Protein AF-A0A7S0WNN1-F1 (afdb_monomer_lite)

pLDDT: mean 71.47, std 19.61, range [35.91, 97.31]

Foldseek 3Di:
DDDDDPPDDDPDDDPDPPPPPDPDPPDPPPQDDAPQWDDDPQAIWHWDAAPNDIDTLDGDRYRVVSLVSNQVVCVVRVNPDHRDDPCPPPPDPDDDDDDDDPDDDDDDDDDPDDDDDDDDDDDDDDDDDDDDDDDDDDDDPPPPPPPDPPVVVVVCVVVVVVVVVVVVVVVPPDPPDDD

Secondary structure (DSSP, 8-state):
--------PPPP----------------TTS---TTEEE-SSSEEEEEEETTEEEEEEEESSHHHHHHHHHHHHHHTT-S--SS-GGGGTSS--------------------------------------------------------THHHHHHHHHHHHHHHHHHHHHHTS------

Structure (mmCIF, N/CA/C/O backbone):
data_AF-A0A7S0WNN1-F1
#
_entry.id   AF-A0A7S0WNN1-F1
#
loop_
_atom_site.group_PDB
_atom_site.id
_atom_site.type_symbol
_atom_site.label_atom_id
_atom_site.label_alt_id
_atom_site.label_comp_id
_atom_site.label_asym_id
_atom_site.label_entity_id
_atom_site.label_seq_id
_atom_site.pdbx_PDB_ins_code
_atom_site.Cartn_x
_atom_site.Cartn_y
_atom_site.Cartn_z
_atom_site.occupancy
_atom_site.B_iso_or_equiv
_atom_site.auth_seq_id
_atom_site.auth_comp_id
_atom_site.auth_asym_id
_atom_site.auth_atom_id
_atom_site.pdbx_PDB_model_num
ATOM 1 N N . MET A 1 1 ? 31.554 66.066 22.936 1.00 47.22 1 MET A N 1
ATOM 2 C CA . MET A 1 1 ? 31.787 64.681 22.480 1.00 47.22 1 MET A CA 1
ATOM 3 C C . MET A 1 1 ? 30.485 64.132 21.907 1.00 47.22 1 MET A C 1
ATOM 5 O O . MET A 1 1 ? 29.640 63.729 22.696 1.00 47.22 1 MET A O 1
ATOM 9 N N . PRO A 1 2 ? 30.252 64.205 20.585 1.00 63.66 2 PRO A N 1
ATOM 10 C CA . PRO A 1 2 ? 29.065 63.611 19.973 1.00 63.66 2 PRO A CA 1
ATOM 11 C C . PRO A 1 2 ? 29.194 62.081 19.930 1.00 63.66 2 PRO A C 1
ATOM 13 O O . PRO A 1 2 ? 30.258 61.556 19.604 1.00 63.66 2 PRO A O 1
ATOM 16 N N . ALA A 1 3 ? 28.120 61.368 20.272 1.00 61.31 3 ALA A N 1
ATOM 17 C CA . ALA A 1 3 ? 28.089 59.911 20.214 1.00 61.31 3 ALA A CA 1
ATOM 18 C C . ALA A 1 3 ? 27.984 59.432 18.756 1.00 61.31 3 ALA A C 1
ATOM 20 O O . ALA A 1 3 ? 27.089 59.852 18.024 1.00 61.31 3 ALA A O 1
ATOM 21 N N . SER A 1 4 ? 28.895 58.546 18.347 1.00 66.31 4 SER A N 1
ATOM 22 C CA . SER A 1 4 ? 28.886 57.934 17.015 1.00 66.31 4 SER A CA 1
ATOM 23 C C . SER A 1 4 ? 27.693 56.984 16.874 1.00 66.31 4 SER A C 1
ATOM 25 O O . SER A 1 4 ? 27.639 55.948 17.540 1.00 66.31 4 SER A O 1
ATOM 27 N N . SER A 1 5 ? 26.733 57.345 16.023 1.00 68.06 5 SER A N 1
ATOM 28 C CA . SER A 1 5 ? 25.578 56.506 15.702 1.00 68.06 5 SER A CA 1
ATOM 29 C C . SER A 1 5 ? 25.988 55.427 14.697 1.00 68.06 5 SER A C 1
ATOM 31 O O . SER A 1 5 ? 26.248 55.721 13.532 1.00 68.06 5 SER A O 1
ATOM 33 N N . TYR A 1 6 ? 26.077 54.177 15.156 1.00 65.62 6 TYR A N 1
ATOM 34 C CA . TYR A 1 6 ? 26.323 53.026 14.287 1.00 65.62 6 TYR A CA 1
ATOM 35 C C . TYR A 1 6 ? 25.036 52.618 13.564 1.00 65.62 6 TYR A C 1
ATOM 37 O O . TYR A 1 6 ? 24.269 51.786 14.054 1.00 65.62 6 TYR A O 1
ATOM 45 N N . ASP A 1 7 ? 24.827 53.187 12.379 1.00 71.69 7 ASP A N 1
ATOM 46 C CA . ASP A 1 7 ? 23.803 52.735 11.439 1.00 71.69 7 ASP A CA 1
ATOM 47 C C . ASP A 1 7 ? 24.195 51.348 10.894 1.00 71.69 7 ASP A C 1
ATOM 49 O O . ASP A 1 7 ? 25.104 51.207 10.073 1.00 71.69 7 ASP A O 1
ATOM 53 N N . SER A 1 8 ? 23.584 50.296 11.444 1.00 73.25 8 SER A N 1
ATOM 54 C CA . SER A 1 8 ? 23.889 48.907 11.083 1.00 73.25 8 SER A CA 1
ATOM 55 C C . SER A 1 8 ? 23.018 48.483 9.898 1.00 73.25 8 SER A C 1
ATOM 57 O O . SER A 1 8 ? 21.807 48.321 10.079 1.00 73.25 8 SER A O 1
ATOM 59 N N . PRO A 1 9 ? 23.584 48.262 8.695 1.00 74.94 9 PRO A N 1
ATOM 60 C CA . PRO A 1 9 ? 22.790 47.948 7.516 1.00 74.94 9 PRO A CA 1
ATOM 61 C C . PRO A 1 9 ? 22.069 46.609 7.692 1.00 74.94 9 PRO A C 1
ATOM 63 O O . PRO A 1 9 ? 22.681 45.586 8.012 1.00 74.94 9 PRO A O 1
ATOM 66 N N . ALA A 1 10 ? 20.754 46.613 7.465 1.00 74.56 10 ALA A N 1
ATOM 67 C CA . ALA A 1 10 ? 19.927 45.419 7.590 1.00 74.56 10 ALA A CA 1
ATOM 68 C C . ALA A 1 10 ? 20.435 44.293 6.661 1.00 74.56 10 ALA A C 1
ATOM 70 O O . ALA A 1 10 ? 20.715 44.553 5.486 1.00 74.56 10 ALA A O 1
ATOM 71 N N . PRO A 1 11 ? 20.535 43.037 7.141 1.00 72.31 11 PRO A N 1
ATOM 72 C CA . PRO A 1 11 ? 21.076 41.944 6.345 1.00 72.31 11 PRO A CA 1
ATOM 73 C C . PRO A 1 11 ? 20.215 41.701 5.102 1.00 72.31 11 PRO A C 1
ATOM 75 O O . PRO A 1 11 ? 18.997 41.518 5.189 1.00 72.31 11 PRO A O 1
ATOM 78 N N . ALA A 1 12 ? 20.864 41.694 3.936 1.00 70.00 12 ALA A N 1
ATOM 79 C CA . ALA A 1 12 ? 20.198 41.534 2.651 1.00 70.00 12 ALA A CA 1
ATOM 80 C C . ALA A 1 12 ? 19.390 40.227 2.609 1.00 70.00 12 ALA A C 1
ATOM 82 O O . ALA A 1 12 ? 19.927 39.134 2.803 1.00 70.00 12 ALA A O 1
ATOM 83 N N . ARG A 1 13 ? 18.086 40.343 2.330 1.00 65.31 13 ARG A N 1
ATOM 84 C CA . ARG A 1 13 ? 17.197 39.189 2.165 1.00 65.31 13 ARG A CA 1
ATOM 85 C C . ARG A 1 13 ? 17.666 38.363 0.970 1.00 65.31 13 ARG A C 1
ATOM 87 O O . ARG A 1 13 ? 17.532 38.797 -0.173 1.00 65.31 13 ARG A O 1
ATOM 94 N N . THR A 1 14 ? 18.187 37.168 1.228 1.00 68.44 14 THR A N 1
ATOM 95 C CA . THR A 1 14 ? 18.503 36.208 0.169 1.00 68.44 14 THR A CA 1
ATOM 96 C C . THR A 1 14 ? 17.222 35.840 -0.589 1.00 68.44 14 THR A C 1
ATOM 98 O O . THR A 1 14 ? 16.187 35.597 0.040 1.00 68.44 14 THR A O 1
ATOM 101 N N . PRO A 1 15 ? 17.244 35.810 -1.936 1.00 67.81 15 PRO A N 1
ATOM 102 C CA . PRO A 1 15 ? 16.073 35.419 -2.704 1.00 67.81 15 PRO A CA 1
ATOM 103 C C . PRO A 1 15 ? 15.709 33.978 -2.352 1.00 67.81 15 PRO A C 1
ATOM 105 O O . PRO A 1 15 ? 16.570 33.093 -2.337 1.00 67.81 15 PRO A O 1
ATOM 108 N N . ALA A 1 16 ? 14.429 33.749 -2.049 1.00 62.22 16 ALA A N 1
ATOM 109 C CA . ALA A 1 16 ? 13.928 32.431 -1.696 1.00 62.22 16 ALA A CA 1
ATOM 110 C C . ALA A 1 16 ? 14.300 31.438 -2.802 1.00 62.22 16 ALA A C 1
ATOM 112 O O . ALA A 1 16 ? 13.856 31.573 -3.943 1.00 62.22 16 ALA A O 1
ATOM 113 N N . ARG A 1 17 ? 15.139 30.455 -2.453 1.00 55.47 17 ARG A N 1
ATOM 114 C CA . ARG A 1 17 ? 15.614 29.409 -3.359 1.00 55.47 17 ARG A CA 1
ATOM 115 C C . ARG A 1 17 ? 14.408 28.607 -3.837 1.00 55.47 17 ARG A C 1
ATOM 117 O O . ARG A 1 17 ? 13.976 27.675 -3.163 1.00 55.47 17 ARG A O 1
ATOM 124 N N . THR A 1 18 ? 13.864 28.986 -4.989 1.00 53.84 18 THR A N 1
ATOM 125 C CA . THR A 1 18 ? 12.806 28.260 -5.679 1.00 53.84 18 THR A CA 1
ATOM 126 C C . THR A 1 18 ? 13.327 26.861 -5.964 1.00 53.84 18 THR A C 1
ATOM 128 O O . THR A 1 18 ? 14.149 26.653 -6.854 1.00 53.84 18 THR A O 1
ATOM 131 N N . SER A 1 19 ? 12.900 25.895 -5.146 1.00 56.16 19 SER A N 1
ATOM 132 C CA . SER A 1 19 ? 13.258 24.493 -5.324 1.00 56.16 19 SER A CA 1
ATOM 133 C C . SER A 1 19 ? 12.879 24.090 -6.738 1.00 56.16 19 SER A C 1
ATOM 135 O O . SER A 1 19 ? 11.690 24.026 -7.055 1.00 56.16 19 SER A O 1
ATOM 137 N N . ALA A 1 20 ? 13.892 23.862 -7.578 1.00 55.28 20 ALA A N 1
ATOM 138 C CA . ALA A 1 20 ? 13.717 23.437 -8.954 1.00 55.28 20 ALA A CA 1
ATOM 139 C C . ALA A 1 20 ? 12.855 22.175 -8.938 1.00 55.28 20 ALA A C 1
ATOM 141 O O . ALA A 1 20 ? 13.298 21.106 -8.516 1.00 55.28 20 ALA A O 1
ATOM 142 N N . ARG A 1 21 ? 11.582 22.344 -9.305 1.00 54.19 21 ARG A N 1
ATOM 143 C CA . ARG A 1 21 ? 10.572 21.295 -9.252 1.00 54.19 21 ARG A CA 1
ATOM 144 C C . ARG A 1 21 ? 11.011 20.237 -10.248 1.00 54.19 21 ARG A C 1
ATOM 146 O O . ARG A 1 21 ? 10.871 20.456 -11.449 1.00 54.19 21 ARG A O 1
ATOM 153 N N . THR A 1 22 ? 11.576 19.137 -9.743 1.00 60.19 22 THR A N 1
ATOM 154 C CA . THR A 1 22 ? 12.007 17.998 -10.557 1.00 60.19 22 THR A CA 1
ATOM 155 C C . THR A 1 22 ? 10.904 17.707 -11.568 1.00 60.19 22 THR A C 1
ATOM 157 O O . THR A 1 22 ? 9.755 17.553 -11.131 1.00 60.19 22 THR A O 1
ATOM 160 N N . PRO A 1 23 ? 11.198 17.701 -12.883 1.00 58.91 23 PRO A N 1
ATOM 161 C CA . PRO A 1 23 ? 10.166 17.519 -13.889 1.00 58.91 23 PRO A CA 1
ATOM 162 C C . PRO A 1 23 ? 9.412 16.240 -13.554 1.00 58.91 23 PRO A C 1
ATOM 164 O O . PRO A 1 23 ? 10.028 15.201 -13.296 1.00 58.91 23 PRO A O 1
ATOM 167 N N . ALA A 1 24 ? 8.083 16.345 -13.474 1.00 62.56 24 ALA A N 1
ATOM 168 C CA . ALA A 1 24 ? 7.242 15.196 -13.202 1.00 62.56 24 ALA A CA 1
ATOM 169 C C . ALA A 1 24 ? 7.565 14.152 -14.270 1.00 62.56 24 ALA A C 1
ATOM 171 O O . ALA A 1 24 ? 7.359 14.403 -15.457 1.00 62.56 24 ALA A O 1
ATOM 172 N N . ARG A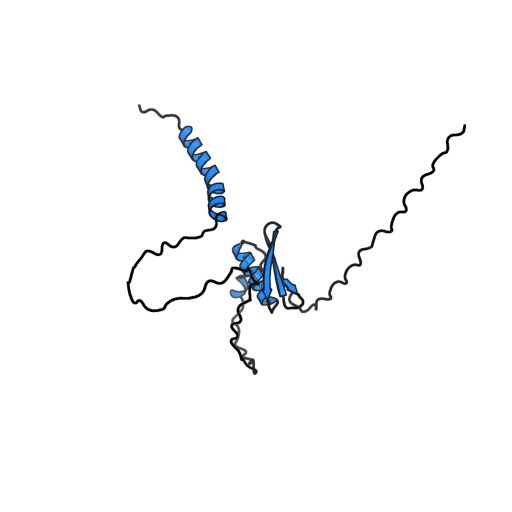 1 25 ? 8.158 13.030 -13.840 1.00 61.22 25 ARG A N 1
ATOM 173 C CA . ARG A 1 25 ? 8.547 11.926 -14.719 1.00 61.22 25 ARG A CA 1
ATOM 174 C C . ARG A 1 25 ? 7.310 11.586 -15.542 1.00 61.22 25 ARG A C 1
ATOM 176 O O . ARG A 1 25 ? 6.298 11.227 -14.946 1.00 61.22 25 ARG A O 1
ATOM 183 N N . GLN A 1 26 ? 7.368 11.777 -16.859 1.00 57.81 26 GLN A N 1
ATOM 184 C CA . GLN A 1 26 ? 6.274 11.380 -17.737 1.00 57.81 26 GLN A CA 1
ATOM 185 C C . GLN A 1 26 ? 6.141 9.864 -17.585 1.00 57.81 26 GLN A C 1
ATOM 187 O O . GLN A 1 26 ? 7.061 9.116 -17.905 1.00 57.81 26 GLN A O 1
ATOM 192 N N . ILE A 1 27 ? 5.056 9.451 -16.935 1.00 58.22 27 ILE A N 1
ATOM 193 C CA . ILE A 1 27 ? 4.667 8.055 -16.790 1.00 58.22 27 ILE A CA 1
ATOM 194 C C . ILE A 1 27 ? 3.796 7.773 -18.003 1.00 58.22 27 ILE A C 1
ATOM 196 O O . ILE A 1 27 ? 2.833 8.508 -18.233 1.00 58.22 27 ILE A O 1
ATOM 200 N N . ASP A 1 28 ? 4.142 6.746 -18.772 1.00 67.25 28 ASP A N 1
ATOM 201 C CA . ASP A 1 28 ? 3.358 6.344 -19.935 1.00 67.25 28 ASP A CA 1
ATOM 202 C C . ASP A 1 28 ? 1.919 6.037 -19.480 1.00 67.25 28 ASP A C 1
ATOM 204 O O . ASP A 1 28 ? 1.739 5.220 -18.566 1.00 67.25 28 ASP A O 1
ATOM 208 N N . PRO A 1 29 ? 0.891 6.690 -20.057 1.00 68.50 29 PRO A N 1
ATOM 209 C CA . PRO A 1 29 ? -0.473 6.656 -19.523 1.00 68.50 29 PRO A CA 1
ATOM 210 C C . PRO A 1 29 ? -1.127 5.269 -19.601 1.00 68.50 29 PRO A C 1
ATOM 212 O O . PRO A 1 29 ? -2.111 5.023 -18.913 1.00 68.50 29 PRO A O 1
ATOM 215 N N . GLU A 1 30 ? -0.569 4.363 -20.407 1.00 72.06 30 GLU A N 1
ATOM 216 C CA . GLU A 1 30 ? -1.008 2.969 -20.530 1.00 72.06 30 GLU A CA 1
ATOM 217 C C . GLU A 1 30 ? -0.400 2.038 -19.466 1.00 72.06 30 GLU A C 1
ATOM 219 O O . GLU A 1 30 ? -0.822 0.890 -19.336 1.00 72.06 30 GLU A O 1
ATOM 224 N N . SER A 1 31 ? 0.590 2.496 -18.687 1.00 68.94 31 SER A N 1
ATOM 225 C CA . SER A 1 31 ? 1.191 1.661 -17.644 1.00 68.94 31 SER A CA 1
ATOM 226 C C . SER A 1 31 ? 0.227 1.498 -16.451 1.00 68.94 31 SER A C 1
ATOM 228 O O . SER A 1 31 ? -0.198 2.500 -15.867 1.00 68.94 31 SER A O 1
ATOM 230 N N . PRO A 1 32 ? -0.145 0.260 -16.057 1.00 74.31 32 PRO A N 1
ATOM 231 C CA . PRO A 1 32 ? -1.145 0.040 -15.015 1.00 74.31 32 PRO A CA 1
ATOM 232 C C . PRO A 1 32 ? -0.670 0.603 -13.669 1.00 74.31 32 PRO A C 1
ATOM 234 O O . PRO A 1 32 ? 0.316 0.152 -13.080 1.00 74.31 32 PRO A O 1
ATOM 237 N N . HIS A 1 33 ? -1.380 1.624 -13.185 1.00 86.56 33 HIS A N 1
ATOM 238 C CA . HIS A 1 33 ? -1.010 2.367 -11.986 1.00 86.56 33 HIS A CA 1
ATOM 239 C C . HIS A 1 33 ? -1.452 1.639 -10.710 1.00 86.56 33 HIS A C 1
ATOM 241 O O . HIS A 1 33 ? -2.502 1.927 -10.135 1.00 86.56 33 HIS A O 1
ATOM 247 N N . PHE A 1 34 ? -0.633 0.697 -10.248 1.00 93.62 34 PHE A N 1
ATOM 248 C CA . PHE A 1 34 ? -0.867 0.006 -8.982 1.00 93.62 34 PHE A CA 1
ATOM 249 C C . PHE A 1 34 ? -0.546 0.901 -7.774 1.00 93.62 34 PHE A C 1
ATOM 251 O O . PHE A 1 34 ? 0.530 1.498 -7.668 1.00 93.62 34 PHE A O 1
ATOM 258 N N . ILE A 1 35 ? -1.471 0.955 -6.815 1.00 93.19 35 ILE A N 1
ATOM 259 C CA . ILE A 1 35 ? -1.332 1.701 -5.564 1.00 93.19 35 ILE A CA 1
ATOM 260 C C . ILE A 1 35 ? -0.112 1.169 -4.809 1.00 93.19 35 ILE A C 1
ATOM 262 O O . ILE A 1 35 ? 0.041 -0.036 -4.627 1.00 93.19 35 ILE A O 1
ATOM 266 N N . GLY A 1 36 ? 0.748 2.076 -4.339 1.00 94.00 36 GLY A N 1
ATOM 267 C CA . GLY A 1 36 ? 1.941 1.743 -3.550 1.00 94.00 36 GLY A CA 1
ATOM 268 C C . GLY A 1 36 ? 3.111 1.152 -4.346 1.00 94.00 36 GLY A C 1
ATOM 269 O O . GLY A 1 36 ? 4.166 0.925 -3.762 1.00 94.00 36 GLY A O 1
ATOM 270 N N . VAL A 1 37 ? 2.975 0.955 -5.661 1.00 95.75 37 VAL A N 1
ATOM 271 C CA . VAL A 1 37 ? 4.071 0.499 -6.526 1.00 95.75 37 VAL A CA 1
ATOM 272 C C . VAL A 1 37 ? 4.779 1.699 -7.158 1.00 95.75 37 VAL A C 1
ATOM 274 O O . VAL A 1 37 ? 4.144 2.664 -7.585 1.00 95.75 37 VAL A O 1
ATOM 277 N N . ARG A 1 38 ? 6.116 1.671 -7.210 1.00 93.81 38 ARG A N 1
ATOM 278 C CA . ARG A 1 38 ? 6.944 2.746 -7.783 1.00 93.81 38 ARG A CA 1
ATOM 279 C C . ARG A 1 38 ? 8.006 2.186 -8.740 1.00 93.81 38 ARG A C 1
ATOM 281 O O . ARG A 1 38 ? 8.764 1.304 -8.333 1.00 93.81 38 ARG A O 1
ATOM 288 N N . PRO A 1 39 ? 8.129 2.703 -9.978 1.00 93.44 39 PRO A N 1
ATOM 289 C CA . PRO A 1 39 ? 9.151 2.252 -10.921 1.00 93.44 39 PRO A CA 1
ATOM 290 C C . PRO A 1 39 ? 10.547 2.749 -10.516 1.00 93.44 39 PRO A C 1
ATOM 292 O O . PRO A 1 39 ? 10.824 3.954 -10.500 1.00 93.44 39 PRO A O 1
ATOM 295 N N . LEU A 1 40 ? 11.446 1.811 -10.231 1.00 93.50 40 LEU A N 1
ATOM 296 C CA . LEU A 1 40 ? 12.865 2.029 -9.950 1.00 93.50 40 LEU A CA 1
ATOM 297 C C . LEU A 1 40 ? 13.703 1.937 -11.241 1.00 93.50 40 LEU A C 1
ATOM 299 O O . LEU A 1 40 ? 13.172 1.762 -12.334 1.00 93.50 40 LEU A O 1
ATOM 303 N N . LYS A 1 41 ? 15.033 2.074 -11.133 1.00 92.56 41 LYS A N 1
ATOM 304 C CA . LYS A 1 41 ? 15.952 1.831 -12.267 1.00 92.56 41 LYS A CA 1
ATOM 305 C C . LYS A 1 41 ? 16.102 0.344 -12.623 1.00 92.56 41 LYS A C 1
ATOM 307 O O . LYS A 1 41 ? 16.543 0.037 -13.721 1.00 92.56 41 LYS A O 1
ATOM 312 N N . SER A 1 42 ? 15.782 -0.556 -11.693 1.00 92.12 42 SER A N 1
ATOM 313 C CA . SER A 1 42 ? 16.080 -1.995 -11.764 1.00 92.12 42 SER A CA 1
ATOM 314 C C . SER A 1 42 ? 14.863 -2.882 -11.462 1.00 92.12 42 SER A C 1
ATOM 316 O O . SER A 1 42 ? 15.028 -3.992 -10.966 1.00 92.12 42 SER A O 1
ATOM 318 N N . GLY A 1 43 ? 13.647 -2.373 -11.683 1.00 94.69 43 GLY A N 1
ATOM 319 C CA . GLY A 1 43 ? 12.393 -3.068 -11.375 1.00 94.69 43 GLY A CA 1
ATOM 320 C C . GLY A 1 43 ? 11.358 -2.150 -10.727 1.00 94.69 43 GLY A C 1
ATOM 321 O O . GLY A 1 43 ? 11.428 -0.926 -10.847 1.00 94.69 43 GLY A O 1
ATOM 322 N N . PHE A 1 44 ? 10.412 -2.742 -10.008 1.00 96.12 44 PHE A N 1
ATOM 323 C CA . PHE A 1 44 ? 9.289 -2.070 -9.362 1.00 96.12 44 PHE A CA 1
ATOM 324 C C . PHE A 1 44 ? 9.343 -2.299 -7.858 1.00 96.12 44 PHE A C 1
ATOM 326 O O . PHE A 1 44 ? 9.390 -3.437 -7.397 1.00 96.12 44 PHE A O 1
ATOM 333 N N . LYS A 1 45 ? 9.348 -1.215 -7.085 1.00 96.25 45 LYS A N 1
ATOM 334 C CA . LYS A 1 45 ? 9.353 -1.271 -5.625 1.00 96.25 45 LYS A CA 1
ATOM 335 C C . LYS A 1 45 ? 7.926 -1.225 -5.090 1.00 96.25 45 LYS A C 1
ATOM 337 O O . LYS A 1 45 ? 7.158 -0.361 -5.512 1.00 96.25 45 LYS A O 1
ATOM 342 N N . ALA A 1 46 ? 7.604 -2.103 -4.148 1.00 97.00 46 ALA A N 1
ATOM 343 C CA . ALA A 1 46 ? 6.341 -2.111 -3.425 1.00 97.00 46 ALA A CA 1
ATOM 344 C C . ALA A 1 46 ? 6.510 -1.461 -2.041 1.00 97.00 46 ALA A C 1
ATOM 346 O O . ALA A 1 46 ? 7.362 -1.864 -1.254 1.00 97.00 46 ALA A O 1
ATOM 347 N N . GLU A 1 47 ? 5.691 -0.456 -1.731 1.00 96.44 47 GLU A N 1
ATOM 348 C CA . GLU A 1 47 ? 5.654 0.201 -0.420 1.00 96.44 47 GLU A CA 1
ATOM 349 C C . GLU A 1 47 ? 4.214 0.242 0.111 1.00 96.44 47 GLU A C 1
ATOM 351 O O . GLU A 1 47 ? 3.273 0.615 -0.598 1.00 96.44 47 GLU A O 1
ATOM 356 N N . ILE A 1 48 ? 4.040 -0.091 1.390 1.00 95.44 48 ILE A N 1
ATOM 357 C CA . ILE A 1 48 ? 2.759 0.004 2.098 1.00 95.44 48 ILE A CA 1
ATOM 358 C C . ILE A 1 48 ? 2.883 0.977 3.273 1.00 95.44 48 ILE A C 1
ATOM 360 O O . ILE A 1 48 ? 3.936 1.096 3.892 1.00 95.44 48 ILE A O 1
ATOM 364 N N . THR A 1 49 ? 1.815 1.715 3.580 1.00 94.94 49 THR A N 1
ATOM 365 C CA . THR A 1 49 ? 1.752 2.566 4.779 1.00 94.94 49 THR A CA 1
ATOM 366 C C . THR A 1 49 ? 0.750 1.973 5.759 1.00 94.94 49 THR A C 1
ATOM 368 O O . THR A 1 49 ? -0.441 1.911 5.460 1.00 94.94 49 THR A O 1
ATOM 371 N N . ILE A 1 50 ? 1.233 1.538 6.920 1.00 91.69 50 ILE A N 1
ATOM 372 C CA . ILE A 1 50 ? 0.457 0.893 7.982 1.00 91.69 50 ILE A CA 1
ATOM 373 C C . ILE A 1 50 ? 0.539 1.806 9.205 1.00 91.69 50 ILE A C 1
ATOM 375 O O . ILE A 1 50 ? 1.627 2.096 9.691 1.00 91.69 50 ILE A O 1
ATOM 379 N N . LYS A 1 51 ? -0.606 2.299 9.696 1.00 89.81 51 LYS A N 1
ATOM 380 C CA . LYS A 1 51 ? -0.687 3.185 10.883 1.00 89.81 51 LYS A CA 1
ATOM 381 C C . LYS A 1 51 ? 0.221 4.435 10.814 1.00 89.81 51 LYS A C 1
ATOM 383 O O . LYS A 1 51 ? 0.664 4.940 11.837 1.00 89.81 51 LYS A O 1
ATOM 388 N N . GLY A 1 52 ? 0.481 4.940 9.604 1.00 93.44 52 GLY A N 1
ATOM 389 C CA . GLY A 1 52 ? 1.355 6.095 9.346 1.00 93.44 52 GLY A CA 1
ATOM 390 C C . GLY A 1 52 ? 2.832 5.749 9.116 1.00 93.44 52 GLY A C 1
ATOM 391 O O . GLY A 1 52 ? 3.567 6.578 8.583 1.00 93.44 52 GLY A O 1
ATOM 392 N N . GLU A 1 53 ? 3.261 4.526 9.425 1.00 93.44 53 GLU A N 1
ATOM 393 C CA . GLU A 1 53 ? 4.612 4.034 9.156 1.00 93.44 53 GLU A CA 1
ATOM 394 C C . GLU A 1 53 ? 4.694 3.417 7.752 1.00 93.44 53 GLU A C 1
ATOM 396 O O . GLU A 1 53 ? 3.796 2.686 7.328 1.00 93.44 53 GLU A O 1
ATOM 401 N N . LYS A 1 54 ? 5.771 3.700 7.013 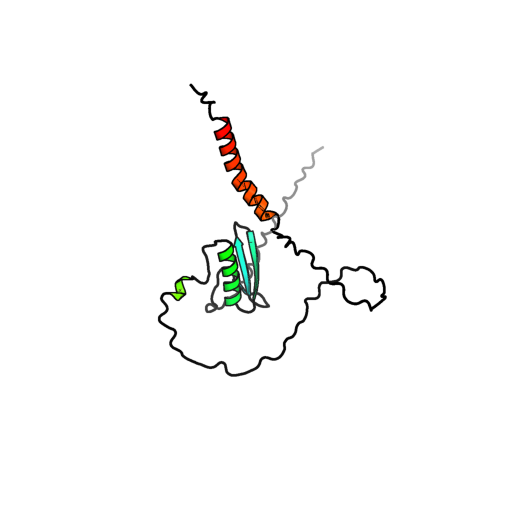1.00 93.94 54 LYS A N 1
ATOM 402 C CA . LYS A 1 54 ? 6.029 3.080 5.706 1.00 93.94 54 LYS A CA 1
ATOM 403 C C . LYS A 1 54 ? 6.828 1.798 5.892 1.00 93.94 54 LYS A C 1
ATOM 405 O O . LYS A 1 54 ? 7.925 1.848 6.439 1.00 93.94 54 LYS A O 1
ATOM 410 N N . ARG A 1 55 ? 6.324 0.685 5.363 1.00 94.75 55 ARG A N 1
ATOM 411 C CA . ARG A 1 55 ? 7.077 -0.563 5.226 1.00 94.75 55 ARG A CA 1
ATOM 412 C C . ARG A 1 55 ? 7.407 -0.846 3.769 1.00 94.75 55 ARG A C 1
ATOM 414 O O . ARG A 1 55 ? 6.630 -0.546 2.860 1.00 94.75 55 ARG A O 1
ATOM 421 N N . ASP A 1 56 ? 8.584 -1.423 3.590 1.00 95.31 56 ASP A N 1
ATOM 422 C CA . ASP A 1 56 ? 9.092 -1.911 2.319 1.00 95.31 56 ASP A CA 1
ATOM 423 C C . ASP A 1 56 ? 8.591 -3.343 2.109 1.00 95.31 56 ASP A C 1
ATOM 425 O O . ASP A 1 56 ? 8.809 -4.198 2.967 1.00 95.31 56 ASP A O 1
ATOM 429 N N . CYS A 1 57 ? 7.902 -3.599 0.999 1.00 95.12 57 CYS A N 1
ATOM 430 C CA . CYS A 1 57 ? 7.464 -4.942 0.614 1.00 95.12 57 CYS A CA 1
ATOM 431 C C . CYS A 1 57 ? 8.456 -5.609 -0.358 1.00 95.12 57 CYS A C 1
ATOM 433 O O . CYS A 1 57 ? 8.255 -6.761 -0.726 1.00 95.12 57 CYS A O 1
ATOM 435 N N . GLY A 1 58 ? 9.525 -4.907 -0.762 1.00 96.38 58 GLY A N 1
ATOM 436 C CA . GLY A 1 58 ? 10.566 -5.419 -1.649 1.00 96.38 58 GLY A CA 1
ATOM 437 C C . GLY A 1 58 ? 10.562 -4.809 -3.053 1.00 96.38 58 GLY A C 1
ATOM 438 O O . GLY A 1 58 ? 9.808 -3.888 -3.383 1.00 96.38 58 GLY A O 1
ATOM 439 N N . VAL A 1 59 ? 11.462 -5.326 -3.895 1.00 97.31 59 VAL A N 1
ATOM 440 C CA . VAL A 1 59 ? 11.642 -4.913 -5.294 1.00 97.31 59 VAL A CA 1
ATOM 441 C C . VAL A 1 59 ? 11.465 -6.126 -6.201 1.00 97.31 59 VAL A C 1
ATOM 443 O O . VAL A 1 59 ? 12.153 -7.130 -6.036 1.00 97.31 59 VAL A O 1
ATOM 446 N N . HIS A 1 60 ? 10.565 -6.008 -7.173 1.00 96.75 60 HIS A N 1
ATOM 447 C CA . HIS A 1 60 ? 10.156 -7.071 -8.088 1.00 96.75 60 HIS A CA 1
ATOM 448 C C . HIS A 1 60 ? 10.496 -6.710 -9.537 1.00 96.75 60 HIS A C 1
ATOM 450 O O . HIS A 1 60 ? 10.684 -5.540 -9.877 1.00 96.75 60 HIS A O 1
ATOM 456 N N . ALA A 1 61 ? 10.547 -7.711 -10.416 1.00 94.56 61 ALA A N 1
ATOM 457 C CA . ALA A 1 61 ? 10.826 -7.496 -11.836 1.00 94.56 61 ALA A CA 1
ATOM 458 C C . ALA A 1 61 ? 9.657 -6.827 -12.587 1.00 94.56 61 ALA A C 1
ATOM 460 O O . ALA A 1 61 ? 9.894 -6.063 -13.521 1.00 94.56 61 ALA A O 1
ATOM 461 N N . THR A 1 62 ? 8.408 -7.076 -12.175 1.00 95.06 62 THR A N 1
ATOM 462 C CA . THR A 1 62 ? 7.195 -6.547 -12.822 1.00 95.06 62 THR A CA 1
ATOM 463 C C . THR A 1 62 ? 6.315 -5.770 -11.841 1.00 95.06 62 THR A C 1
ATOM 465 O O . THR A 1 62 ? 6.338 -6.002 -10.630 1.00 95.06 62 THR A O 1
ATOM 468 N N . ALA A 1 63 ? 5.526 -4.831 -12.372 1.00 94.06 63 ALA A N 1
ATOM 469 C CA . ALA A 1 63 ? 4.632 -3.989 -11.576 1.00 94.06 63 ALA A CA 1
ATOM 470 C C . ALA A 1 63 ? 3.497 -4.795 -10.919 1.00 94.06 63 ALA A C 1
ATOM 472 O O . ALA A 1 63 ? 3.154 -4.547 -9.767 1.00 94.06 63 ALA A O 1
ATOM 473 N N . GLU A 1 64 ? 2.968 -5.794 -11.630 1.00 94.00 64 GLU A N 1
ATOM 474 C CA . GLU A 1 64 ? 1.939 -6.721 -11.140 1.00 94.00 64 GLU A CA 1
ATOM 475 C C . GLU A 1 64 ? 2.423 -7.545 -9.943 1.00 94.00 64 GLU A C 1
ATOM 477 O O . GLU A 1 64 ? 1.683 -7.742 -8.983 1.00 94.00 64 GLU A O 1
ATOM 482 N N . ASP A 1 65 ? 3.673 -8.014 -9.974 1.00 94.69 65 ASP A N 1
ATOM 483 C CA . ASP A 1 65 ? 4.223 -8.835 -8.897 1.00 94.69 65 ASP A CA 1
ATOM 484 C C . ASP A 1 65 ? 4.504 -7.999 -7.640 1.00 94.69 65 ASP A C 1
ATOM 486 O O . ASP A 1 65 ? 4.136 -8.398 -6.537 1.00 94.69 65 ASP A O 1
ATOM 490 N N . ALA A 1 66 ? 5.013 -6.773 -7.819 1.00 96.50 66 ALA A N 1
ATOM 491 C CA . ALA A 1 66 ? 5.091 -5.773 -6.753 1.00 96.50 66 ALA A CA 1
ATOM 492 C C . ALA A 1 66 ? 3.703 -5.439 -6.165 1.00 96.50 66 ALA A C 1
ATOM 494 O O . ALA A 1 66 ? 3.556 -5.295 -4.949 1.00 96.50 66 ALA A O 1
ATOM 495 N N . ALA A 1 67 ? 2.670 -5.340 -7.006 1.00 95.50 67 ALA A N 1
ATOM 496 C CA . ALA A 1 67 ? 1.302 -5.082 -6.564 1.00 95.50 67 ALA A CA 1
ATOM 497 C C . ALA A 1 67 ? 0.724 -6.256 -5.754 1.00 95.50 67 ALA A C 1
ATOM 499 O O . ALA A 1 67 ? 0.117 -6.021 -4.710 1.00 95.50 67 ALA A O 1
ATOM 500 N N . ARG A 1 68 ? 0.972 -7.507 -6.174 1.00 94.69 68 ARG A N 1
ATOM 501 C CA . ARG A 1 68 ? 0.588 -8.715 -5.421 1.00 94.69 68 ARG A CA 1
ATOM 502 C C . ARG A 1 68 ? 1.325 -8.826 -4.087 1.00 94.69 68 ARG A C 1
ATOM 504 O O . ARG A 1 68 ? 0.701 -9.159 -3.086 1.00 94.69 68 ARG A O 1
ATOM 511 N N . ALA A 1 69 ? 2.621 -8.511 -4.047 1.00 96.12 69 ALA A N 1
ATOM 512 C CA . ALA A 1 69 ? 3.400 -8.513 -2.808 1.00 96.12 69 ALA A CA 1
ATOM 513 C C . ALA A 1 69 ? 2.877 -7.478 -1.798 1.00 96.12 69 ALA A C 1
ATOM 515 O O . ALA A 1 69 ? 2.660 -7.804 -0.631 1.00 96.12 69 ALA A O 1
ATOM 516 N N . ARG A 1 70 ? 2.578 -6.253 -2.258 1.00 95.75 70 ARG A N 1
ATOM 517 C CA . ARG A 1 70 ? 1.901 -5.239 -1.436 1.00 95.75 70 ARG A CA 1
ATOM 518 C C . ARG A 1 70 ? 0.559 -5.746 -0.911 1.00 95.75 70 ARG A C 1
ATOM 520 O O . ARG A 1 70 ? 0.255 -5.536 0.259 1.00 95.75 70 ARG A O 1
ATOM 527 N N . ASP A 1 71 ? -0.248 -6.364 -1.767 1.00 94.44 71 ASP A N 1
ATOM 528 C CA . ASP A 1 71 ? -1.585 -6.830 -1.402 1.00 94.44 71 ASP A CA 1
ATOM 529 C C . ASP A 1 71 ? -1.539 -7.990 -0.395 1.00 94.44 71 ASP A C 1
ATOM 531 O O . ASP A 1 71 ? -2.321 -8.000 0.552 1.00 94.44 71 ASP A O 1
ATOM 535 N N . ALA A 1 72 ? -0.564 -8.897 -0.501 1.00 93.38 72 ALA A N 1
ATOM 536 C CA . ALA A 1 72 ? -0.320 -9.926 0.510 1.00 93.38 72 ALA A CA 1
ATOM 537 C C . ALA A 1 72 ? 0.028 -9.317 1.885 1.00 93.38 72 ALA A C 1
ATOM 539 O O . ALA A 1 72 ? -0.502 -9.753 2.908 1.00 93.38 72 ALA A O 1
ATOM 540 N N . GLU A 1 73 ? 0.868 -8.278 1.930 1.00 93.94 73 GLU A N 1
ATOM 541 C CA . GLU A 1 73 ? 1.173 -7.546 3.169 1.00 93.94 73 GLU A CA 1
ATOM 542 C C . GLU A 1 73 ? -0.041 -6.755 3.693 1.00 93.94 73 GLU A C 1
ATOM 544 O O . GLU A 1 73 ? -0.291 -6.709 4.898 1.00 93.94 73 GLU A O 1
ATOM 549 N N . ALA A 1 74 ? -0.842 -6.182 2.791 1.00 92.62 74 ALA A N 1
ATOM 550 C CA . ALA A 1 74 ? -2.083 -5.486 3.115 1.00 92.62 74 ALA A CA 1
ATOM 551 C C . ALA A 1 74 ? -3.133 -6.424 3.730 1.00 92.62 74 ALA A C 1
ATOM 553 O O . ALA A 1 74 ? -3.783 -6.034 4.699 1.00 92.62 74 ALA A O 1
ATOM 554 N N . MET A 1 75 ? -3.270 -7.656 3.226 1.00 90.88 75 MET A N 1
ATOM 555 C CA . MET A 1 75 ? -4.170 -8.668 3.790 1.00 90.88 75 MET A CA 1
ATOM 556 C C . MET A 1 75 ? -3.751 -9.076 5.209 1.00 90.88 75 MET A C 1
ATOM 558 O O . MET A 1 75 ? -4.601 -9.085 6.098 1.00 90.88 75 MET A O 1
ATOM 562 N N . LYS A 1 76 ? -2.454 -9.329 5.455 1.00 89.88 76 LYS A N 1
ATOM 563 C CA . LYS A 1 76 ? -1.927 -9.659 6.801 1.00 89.88 76 LYS A CA 1
ATOM 564 C C . LYS A 1 76 ? -2.237 -8.576 7.844 1.00 89.88 76 LYS A C 1
ATOM 566 O O . LYS A 1 76 ? -2.486 -8.891 9.003 1.00 89.88 76 LYS A O 1
ATOM 571 N N . GLU A 1 77 ? -2.205 -7.306 7.442 1.00 90.38 77 GLU A N 1
ATOM 572 C CA . GLU A 1 77 ? -2.405 -6.141 8.323 1.00 90.38 77 GLU A CA 1
ATOM 573 C C . GLU A 1 77 ? -3.847 -5.580 8.278 1.00 90.38 77 GLU A C 1
ATOM 575 O O . GLU A 1 77 ? -4.135 -4.555 8.899 1.00 90.38 77 GLU A O 1
ATOM 580 N N . GLY A 1 78 ? -4.774 -6.233 7.561 1.00 89.50 78 GLY A N 1
ATOM 581 C CA . GLY A 1 78 ? -6.195 -5.858 7.504 1.00 89.50 78 GLY A CA 1
ATOM 582 C C . GLY A 1 78 ? -6.508 -4.568 6.726 1.00 89.50 78 GLY A C 1
ATOM 583 O O . GLY A 1 78 ? -7.508 -3.896 6.992 1.00 89.50 78 GLY A O 1
ATOM 584 N N . VAL A 1 79 ? -5.659 -4.180 5.771 1.00 88.12 79 VAL A N 1
ATOM 585 C CA . VAL A 1 79 ? -5.803 -2.939 4.995 1.00 88.12 79 VAL A CA 1
ATOM 586 C C . VAL A 1 79 ? -6.798 -3.124 3.843 1.00 88.12 79 VAL A C 1
ATOM 588 O O . VAL A 1 79 ? -6.507 -3.782 2.851 1.00 88.12 79 VAL A O 1
ATOM 591 N N . LYS A 1 80 ? -7.950 -2.442 3.918 1.00 83.12 80 LYS A N 1
ATOM 592 C CA . LYS A 1 80 ? -9.056 -2.543 2.935 1.00 83.12 80 LYS A CA 1
ATOM 593 C C . LYS A 1 80 ? -8.734 -2.098 1.492 1.00 83.12 80 LYS A C 1
ATOM 595 O O . LYS A 1 80 ? -9.552 -2.310 0.605 1.00 83.12 80 LYS A O 1
ATOM 600 N N . ARG A 1 81 ? -7.599 -1.431 1.236 1.00 88.25 81 ARG A N 1
ATOM 601 C CA . ARG A 1 81 ? -7.210 -0.912 -0.097 1.00 88.25 81 ARG A CA 1
ATOM 602 C C . ARG A 1 81 ? -6.199 -1.827 -0.797 1.00 88.25 81 ARG A C 1
ATOM 604 O O . ARG A 1 81 ? -5.000 -1.522 -0.839 1.00 88.25 81 ARG A O 1
ATOM 611 N N . LEU A 1 82 ? -6.715 -2.917 -1.350 1.00 91.38 82 LEU A N 1
ATOM 612 C CA . LEU A 1 82 ? -6.013 -3.843 -2.244 1.00 91.38 82 LEU A CA 1
ATOM 613 C C . LEU A 1 82 ? -6.016 -3.310 -3.690 1.00 91.38 82 LEU A C 1
ATOM 615 O O . LEU A 1 82 ? -6.875 -2.507 -4.051 1.00 91.38 82 LEU A O 1
ATOM 619 N N . ASN A 1 83 ? -5.039 -3.724 -4.493 1.00 89.81 83 ASN A N 1
ATOM 620 C CA . ASN A 1 83 ? -5.002 -3.518 -5.942 1.00 89.81 83 ASN A CA 1
ATOM 621 C C . ASN A 1 83 ? -5.854 -4.559 -6.684 1.00 89.81 83 ASN A C 1
ATOM 623 O O . ASN A 1 83 ? -6.481 -4.229 -7.687 1.00 89.81 83 ASN A O 1
ATOM 627 N N . PHE A 1 84 ? -5.882 -5.797 -6.186 1.00 88.94 84 PHE A N 1
ATOM 628 C CA . PHE A 1 84 ? -6.649 -6.904 -6.748 1.00 88.94 84 PHE A CA 1
ATOM 629 C C . PHE A 1 84 ? -7.811 -7.268 -5.805 1.00 88.94 84 PHE A C 1
ATOM 631 O O . PHE A 1 84 ? -7.576 -7.887 -4.764 1.00 88.94 84 PHE A O 1
ATOM 638 N N . PRO A 1 85 ? -9.064 -6.878 -6.111 1.00 79.19 85 PRO A N 1
ATOM 639 C CA . PRO A 1 85 ? -10.215 -7.297 -5.319 1.00 79.19 85 PRO A CA 1
ATOM 640 C C . PRO A 1 85 ? -10.446 -8.805 -5.482 1.00 79.19 85 PRO A C 1
ATOM 642 O O . PRO A 1 85 ? -10.506 -9.313 -6.601 1.00 79.19 85 PRO A O 1
ATOM 645 N N . LEU A 1 86 ? -10.603 -9.516 -4.361 1.00 69.12 86 LEU A N 1
ATOM 646 C CA . LEU A 1 86 ? -10.811 -10.973 -4.345 1.00 69.12 86 LEU A CA 1
ATOM 647 C C . LEU A 1 86 ? -12.086 -11.399 -5.103 1.00 69.12 86 LEU A C 1
ATOM 649 O O . LEU A 1 86 ? -12.134 -12.480 -5.679 1.00 69.12 86 LEU A O 1
ATOM 653 N N . GLU A 1 87 ? -13.085 -10.515 -5.142 1.00 57.78 87 GLU A N 1
ATOM 654 C CA . GLU A 1 87 ? -14.395 -10.701 -5.786 1.00 57.78 87 GLU A CA 1
ATOM 655 C C . GLU A 1 87 ? -14.326 -10.790 -7.324 1.00 57.78 87 GLU A C 1
ATOM 657 O O . GLU A 1 87 ? -15.279 -11.237 -7.956 1.00 57.78 87 GLU A O 1
ATOM 662 N N . ALA A 1 88 ? -13.189 -10.455 -7.951 1.00 54.97 88 ALA A N 1
ATOM 663 C CA . ALA A 1 88 ? -13.010 -10.544 -9.407 1.00 54.97 88 ALA A CA 1
ATOM 664 C C . ALA A 1 88 ? -13.054 -11.983 -9.980 1.00 54.97 88 ALA A C 1
ATOM 666 O O . ALA A 1 88 ? -12.939 -12.158 -11.195 1.00 54.97 88 ALA A O 1
ATOM 667 N N . PHE A 1 89 ? -13.209 -13.006 -9.131 1.00 53.31 89 PHE A N 1
ATOM 668 C CA . PHE A 1 89 ? -13.322 -14.412 -9.527 1.00 53.31 89 PHE A CA 1
ATOM 669 C C . PHE A 1 89 ? -14.760 -14.960 -9.597 1.00 53.31 89 PHE A C 1
ATOM 671 O O . PHE A 1 89 ? -14.936 -16.024 -10.184 1.00 53.31 89 PHE A O 1
ATOM 678 N N . GLU A 1 90 ? -15.776 -14.263 -9.072 1.00 54.69 90 GLU A N 1
ATOM 679 C CA . GLU A 1 90 ? -17.164 -14.780 -9.038 1.00 54.69 90 GLU A CA 1
ATOM 680 C C . GLU A 1 90 ? -17.974 -14.459 -10.317 1.00 54.69 90 GLU A C 1
ATOM 682 O O . GLU A 1 90 ? -18.806 -15.265 -10.725 1.00 54.69 90 GLU A O 1
ATOM 687 N N . GLU A 1 91 ? -17.710 -13.339 -11.009 1.00 49.66 91 GLU A N 1
ATOM 688 C CA . GLU A 1 91 ? -18.492 -12.903 -12.193 1.00 49.66 91 GLU A CA 1
ATOM 689 C C . GLU A 1 91 ? -17.666 -12.681 -13.479 1.00 49.66 91 GLU A C 1
ATOM 691 O O . GLU A 1 91 ? -18.061 -11.934 -14.375 1.00 49.66 91 GLU A O 1
ATOM 696 N N . SER A 1 92 ? -16.526 -13.364 -13.638 1.00 43.91 92 SER A N 1
ATOM 697 C CA . SER A 1 92 ? -15.897 -13.479 -14.964 1.00 43.91 92 SER A CA 1
ATOM 698 C C . SER A 1 92 ? -16.433 -14.726 -15.683 1.00 43.91 92 SER A C 1
ATOM 700 O O . SER A 1 92 ? -16.048 -15.840 -15.314 1.00 43.91 92 SER A O 1
ATOM 702 N N . PRO A 1 93 ? -17.315 -14.603 -16.698 1.00 52.19 93 PRO A N 1
ATOM 703 C CA . PRO A 1 93 ? -17.834 -15.764 -17.412 1.00 52.19 93 PRO A CA 1
ATOM 704 C C . PRO A 1 93 ? -16.695 -16.483 -18.143 1.00 52.19 93 PRO A C 1
ATOM 706 O O . PRO A 1 93 ? -16.169 -15.979 -19.131 1.00 52.19 93 PRO A O 1
ATOM 709 N N . ALA A 1 94 ? -16.342 -17.656 -17.607 1.00 46.03 94 ALA A N 1
ATOM 710 C CA . ALA A 1 94 ? -15.431 -18.689 -18.104 1.00 46.03 94 ALA A CA 1
ATOM 711 C C . ALA A 1 94 ? -14.398 -18.250 -19.174 1.00 46.03 94 ALA A C 1
ATOM 713 O O . ALA A 1 94 ? -14.773 -18.047 -20.334 1.00 46.03 94 ALA A O 1
ATOM 714 N N . PRO A 1 95 ? -13.079 -18.239 -18.875 1.00 49.38 95 PRO A N 1
ATOM 715 C CA . PRO A 1 95 ? -12.062 -17.944 -19.879 1.00 49.38 95 PRO A CA 1
ATOM 716 C C . PRO A 1 95 ? -12.104 -18.981 -21.009 1.00 49.38 95 PRO A C 1
ATOM 718 O O . PRO A 1 95 ? -11.577 -20.094 -20.901 1.00 49.38 95 PRO A O 1
ATOM 721 N N . THR A 1 96 ? -12.726 -18.606 -22.129 1.00 45.50 96 THR A N 1
ATOM 722 C CA . THR A 1 96 ? -12.715 -19.420 -23.342 1.00 45.50 96 THR A CA 1
ATOM 723 C C . THR A 1 96 ? -11.274 -19.548 -23.818 1.00 45.50 96 THR A C 1
ATOM 725 O O . THR A 1 96 ? -10.601 -18.569 -24.140 1.00 45.50 96 THR A O 1
ATOM 728 N N . LYS A 1 97 ? -10.784 -20.791 -23.828 1.00 48.25 97 LYS A N 1
ATOM 729 C CA . LYS A 1 97 ? -9.417 -21.159 -24.204 1.00 48.25 97 LYS A CA 1
ATOM 730 C C . LYS A 1 97 ? -9.055 -20.575 -25.576 1.00 48.25 97 LYS A C 1
ATOM 732 O O . LYS A 1 97 ? -9.367 -21.171 -26.604 1.00 48.25 97 LYS A O 1
ATOM 737 N N . LYS A 1 98 ? -8.331 -19.454 -25.602 1.00 43.84 98 LYS A N 1
ATOM 738 C CA . LYS A 1 98 ? -7.607 -18.981 -26.790 1.00 43.84 98 LYS A CA 1
ATOM 739 C C . LYS A 1 98 ? -6.109 -19.050 -26.559 1.00 43.84 98 LYS A C 1
ATOM 741 O O . LYS A 1 98 ? -5.428 -18.066 -26.294 1.00 43.84 98 LYS A O 1
ATOM 746 N N . THR A 1 99 ? -5.617 -20.270 -26.726 1.00 44.81 99 THR A N 1
ATOM 747 C CA . THR A 1 99 ? -4.218 -20.594 -26.981 1.00 44.81 99 THR A CA 1
ATOM 748 C C . THR A 1 99 ? -3.629 -19.666 -28.049 1.00 44.81 99 THR A C 1
ATOM 750 O O . THR A 1 99 ? -3.948 -19.795 -29.230 1.00 44.81 99 THR A O 1
ATOM 753 N N . LYS A 1 100 ? -2.714 -18.778 -27.651 1.00 39.09 100 LYS A N 1
ATOM 754 C CA . LYS A 1 100 ? -1.659 -18.238 -28.524 1.00 39.09 100 LYS A CA 1
ATOM 755 C C . LYS A 1 100 ? -0.311 -18.281 -27.802 1.00 39.09 100 LYS A C 1
ATOM 757 O O . LYS A 1 100 ? 0.226 -17.285 -27.341 1.00 39.09 100 LYS A O 1
ATOM 762 N N . THR A 1 101 ? 0.171 -19.514 -27.694 1.00 35.91 101 THR A N 1
ATOM 763 C CA . THR A 1 101 ? 1.570 -19.940 -27.835 1.00 35.91 101 THR A CA 1
ATOM 764 C C . THR A 1 101 ? 2.668 -18.903 -27.526 1.00 35.91 101 THR A C 1
ATOM 766 O O . THR A 1 101 ? 3.038 -18.131 -28.412 1.00 35.91 101 THR A O 1
ATOM 769 N N . PRO A 1 102 ? 3.319 -18.965 -26.349 1.00 44.66 102 PRO A N 1
ATOM 770 C CA . PRO A 1 102 ? 4.662 -18.422 -26.188 1.00 44.66 102 PRO A CA 1
ATOM 771 C C . PRO A 1 102 ? 5.659 -19.367 -26.878 1.00 44.66 102 PRO A C 1
ATOM 773 O O . PRO A 1 102 ? 5.985 -20.437 -26.363 1.00 44.66 102 PRO A O 1
ATOM 776 N N . ALA A 1 103 ? 6.130 -19.000 -28.069 1.00 45.16 103 ALA A N 1
ATOM 777 C CA . ALA A 1 103 ? 7.128 -19.774 -28.802 1.00 45.16 103 ALA A CA 1
ATOM 778 C C . ALA A 1 103 ? 8.517 -19.125 -28.701 1.00 45.16 103 ALA A C 1
ATOM 780 O O . ALA A 1 103 ? 8.720 -18.060 -29.274 1.00 45.16 103 ALA A O 1
ATOM 781 N N . LYS A 1 104 ? 9.472 -19.855 -28.089 1.00 38.06 104 LYS A N 1
ATOM 782 C CA . LYS A 1 104 ? 10.942 -19.628 -28.104 1.00 38.06 104 LYS A CA 1
ATOM 783 C C . LYS A 1 104 ? 11.431 -18.358 -27.352 1.00 38.06 104 LYS A C 1
ATOM 785 O O . LYS A 1 104 ? 10.846 -17.297 -27.472 1.00 38.06 104 LYS A O 1
ATOM 790 N N . THR A 1 105 ? 12.514 -18.364 -26.558 1.00 41.19 105 THR A N 1
ATOM 791 C CA . THR A 1 105 ? 13.582 -19.370 -26.312 1.00 41.19 105 THR A CA 1
ATOM 792 C C . THR A 1 105 ? 14.168 -19.214 -24.875 1.00 41.19 105 THR A C 1
ATOM 794 O O . THR A 1 105 ? 13.591 -18.466 -24.093 1.00 41.19 105 THR A O 1
ATOM 797 N N . PRO A 1 106 ? 15.182 -19.989 -24.426 1.00 51.03 106 PRO A N 1
ATOM 798 C CA . PRO A 1 106 ? 14.966 -21.066 -23.470 1.00 51.03 106 PRO A CA 1
ATOM 799 C C . PRO A 1 106 ? 15.468 -20.782 -22.044 1.00 51.03 106 PRO A C 1
ATOM 801 O O . PRO A 1 106 ? 16.406 -20.021 -21.813 1.00 51.03 106 PRO A O 1
ATOM 804 N N . SER A 1 107 ? 14.942 -21.563 -21.100 1.00 48.44 107 SER A N 1
ATOM 805 C CA . SER A 1 107 ? 15.602 -21.816 -19.818 1.00 48.44 107 SER A CA 1
ATOM 806 C C . SER A 1 107 ? 17.013 -22.386 -20.026 1.00 48.44 107 SER A C 1
ATOM 808 O O . SER A 1 107 ? 17.170 -23.498 -20.534 1.00 48.44 107 SER A O 1
ATOM 810 N N . LYS A 1 108 ? 18.031 -21.638 -19.588 1.00 41.81 108 LYS A N 1
ATOM 811 C CA . LYS A 1 108 ? 19.331 -22.163 -19.149 1.00 41.81 108 LYS A CA 1
ATOM 812 C C . LYS A 1 108 ? 19.878 -21.300 -18.012 1.00 41.81 108 LYS A C 1
ATOM 814 O O . LYS A 1 108 ? 20.394 -20.214 -18.259 1.00 41.81 108 LYS A O 1
ATOM 819 N N . THR A 1 109 ? 19.812 -21.829 -16.790 1.00 36.75 109 THR A N 1
ATOM 820 C CA . THR A 1 109 ? 20.938 -22.024 -15.842 1.00 36.75 109 THR A CA 1
ATOM 821 C C . THR A 1 109 ? 20.430 -21.918 -14.394 1.00 36.75 109 THR A C 1
ATOM 823 O O . THR A 1 109 ? 19.986 -20.845 -13.986 1.00 36.75 109 THR A O 1
ATOM 826 N N . PRO A 1 110 ? 20.516 -22.988 -13.580 1.00 57.44 110 PRO A N 1
ATOM 827 C CA . PRO A 1 110 ? 20.222 -22.923 -12.153 1.00 57.44 110 PRO A CA 1
ATOM 828 C C . PRO A 1 110 ? 21.439 -22.385 -11.384 1.00 57.44 110 PRO A C 1
ATOM 830 O O . PRO A 1 110 ? 22.202 -23.149 -10.793 1.00 57.44 110 PRO A O 1
ATOM 833 N N . THR A 1 111 ? 21.639 -21.067 -11.373 1.00 36.88 111 THR A N 1
ATOM 834 C CA . THR A 1 111 ? 22.739 -20.469 -10.601 1.00 36.88 111 THR A CA 1
ATOM 835 C C . THR A 1 111 ? 22.309 -20.193 -9.162 1.00 36.88 111 THR A C 1
ATOM 837 O O . THR A 1 111 ? 21.870 -19.096 -8.817 1.00 36.88 111 THR A O 1
ATOM 840 N N . LYS A 1 112 ? 22.499 -21.189 -8.288 1.00 47.28 112 LYS A N 1
ATOM 841 C CA . LYS A 1 112 ? 22.697 -20.929 -6.855 1.00 47.28 112 LYS A CA 1
ATOM 842 C C . LYS A 1 112 ? 23.954 -20.062 -6.698 1.00 47.28 112 LYS A C 1
ATOM 844 O O . LYS A 1 112 ? 25.058 -20.59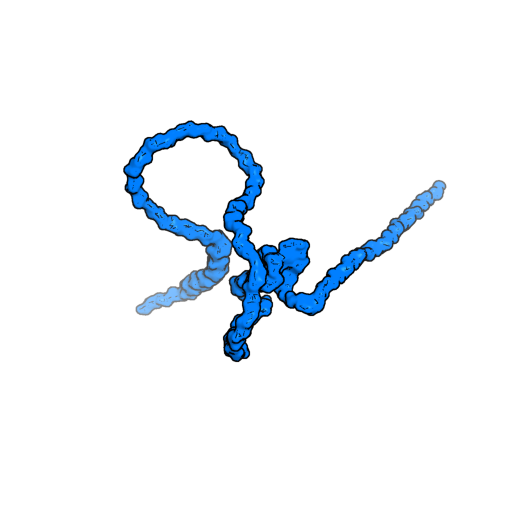8 -6.724 1.00 47.28 112 LYS A O 1
ATOM 849 N N . THR A 1 113 ? 23.793 -18.760 -6.474 1.00 41.28 113 THR A N 1
ATOM 850 C CA . THR A 1 113 ? 24.863 -17.922 -5.911 1.00 41.28 113 THR A CA 1
ATOM 851 C C . THR A 1 113 ? 24.393 -17.383 -4.563 1.00 41.28 113 THR A C 1
ATOM 853 O O . THR A 1 113 ? 23.410 -16.642 -4.531 1.00 41.28 113 THR A O 1
ATOM 856 N N . PRO A 1 114 ? 25.050 -17.733 -3.443 1.00 45.28 114 PRO A N 1
ATOM 857 C CA . PRO A 1 114 ? 24.710 -17.163 -2.148 1.00 45.28 114 PRO A CA 1
ATOM 858 C C . PRO A 1 114 ? 25.070 -15.675 -2.124 1.00 45.28 114 PRO A C 1
ATOM 860 O O . PRO A 1 114 ? 26.152 -15.281 -2.572 1.00 45.28 114 PRO A O 1
ATOM 863 N N . VAL A 1 115 ? 24.188 -14.841 -1.566 1.00 44.41 115 VAL A N 1
ATOM 864 C CA . VAL A 1 115 ? 24.523 -13.439 -1.295 1.00 44.41 115 VAL A CA 1
ATOM 865 C C . VAL A 1 115 ? 25.607 -13.414 -0.222 1.00 44.41 115 VAL A C 1
ATOM 867 O O . VAL A 1 115 ? 25.412 -13.817 0.922 1.00 44.41 115 VAL A O 1
ATOM 870 N N . LYS A 1 116 ? 26.785 -12.970 -0.646 1.00 37.56 116 LYS A N 1
ATOM 871 C CA . LYS A 1 116 ? 28.022 -12.932 0.12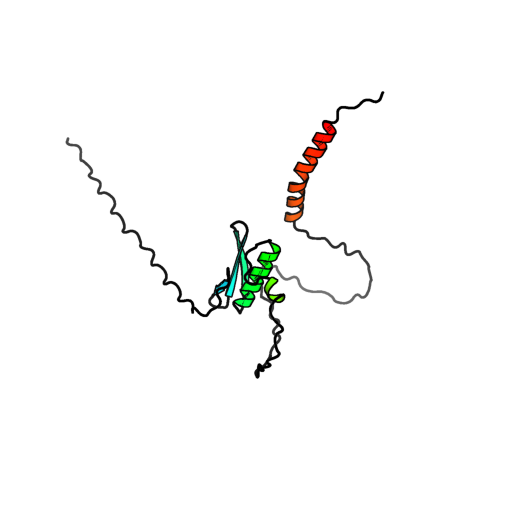5 1.00 37.56 116 LYS A CA 1
ATOM 872 C C . LYS A 1 116 ? 27.943 -11.835 1.192 1.00 37.56 116 LYS A C 1
ATOM 874 O O . LYS A 1 116 ? 28.269 -10.684 0.910 1.00 37.56 116 LYS A O 1
ATOM 879 N N . SER A 1 117 ? 27.537 -12.193 2.411 1.00 41.94 117 SER A N 1
ATOM 880 C CA . SER A 1 117 ? 27.648 -11.312 3.581 1.00 41.94 117 SER A CA 1
ATOM 881 C C . SER A 1 117 ? 29.102 -10.846 3.769 1.00 41.94 117 SER A C 1
ATOM 883 O O . SER A 1 117 ? 30.013 -11.682 3.757 1.00 41.94 117 SER A O 1
ATOM 885 N N . PRO A 1 118 ? 29.363 -9.539 3.944 1.00 50.94 118 PRO A N 1
ATOM 886 C CA . PRO A 1 118 ? 30.719 -9.038 4.115 1.00 50.94 118 PRO A CA 1
ATOM 887 C C . PRO A 1 118 ? 31.241 -9.262 5.543 1.00 50.94 118 PRO A C 1
ATOM 889 O O . PRO A 1 118 ? 30.834 -8.595 6.486 1.00 50.94 118 PRO A O 1
ATOM 892 N N . ALA A 1 119 ? 32.203 -10.177 5.655 1.00 42.94 119 ALA A N 1
ATOM 893 C CA . ALA A 1 119 ? 33.379 -10.098 6.527 1.00 42.94 119 ALA A CA 1
ATOM 894 C C . ALA A 1 119 ? 33.217 -9.489 7.943 1.00 42.94 119 ALA A C 1
ATOM 896 O O . ALA A 1 119 ? 33.675 -8.376 8.205 1.00 42.94 119 ALA A O 1
ATOM 897 N N . ALA A 1 120 ? 32.763 -10.302 8.900 1.00 45.94 120 ALA A N 1
ATOM 898 C CA . ALA A 1 120 ? 33.264 -10.213 10.272 1.00 45.94 120 ALA A CA 1
ATOM 899 C C . ALA A 1 120 ? 34.487 -11.140 10.408 1.00 45.94 120 ALA A C 1
ATOM 901 O O . ALA A 1 120 ? 34.402 -12.332 10.115 1.00 45.94 120 ALA A O 1
ATOM 902 N N . LYS A 1 121 ? 35.643 -10.593 10.804 1.00 48.72 121 LYS A N 1
ATOM 903 C CA . LYS A 1 121 ? 36.872 -11.369 11.042 1.00 48.72 121 LYS A CA 1
ATOM 904 C C . LYS A 1 121 ? 36.794 -12.083 12.393 1.00 48.72 121 LYS A C 1
ATOM 906 O O . LYS A 1 121 ? 36.754 -11.410 13.418 1.00 48.72 121 LYS A O 1
ATOM 911 N N . THR A 1 122 ? 36.945 -13.403 12.403 1.00 54.50 122 THR A N 1
ATOM 912 C CA . THR A 1 122 ? 37.458 -14.155 13.562 1.00 54.50 122 THR A CA 1
ATOM 913 C C . THR A 1 122 ? 38.566 -15.114 13.108 1.00 54.50 122 THR A C 1
ATOM 915 O O . THR A 1 122 ? 38.554 -15.560 11.957 1.00 54.50 122 THR A O 1
ATOM 918 N N . PRO A 1 123 ? 39.595 -15.358 13.943 1.00 61.00 123 PRO A N 1
ATOM 919 C CA . PRO A 1 123 ? 40.820 -16.000 13.489 1.00 61.00 123 PRO A CA 1
ATOM 920 C C . PRO A 1 123 ? 40.750 -17.531 13.501 1.00 61.00 123 PRO A C 1
ATOM 922 O O . PRO A 1 123 ? 40.212 -18.162 14.406 1.00 61.00 123 PRO A O 1
ATOM 925 N N . ILE A 1 124 ? 41.392 -18.086 12.478 1.00 51.91 124 ILE A N 1
ATOM 926 C CA . ILE A 1 124 ? 41.719 -19.493 12.238 1.00 51.91 124 ILE A CA 1
ATOM 927 C C . ILE A 1 124 ? 42.190 -20.217 13.514 1.00 51.91 124 ILE A C 1
ATOM 929 O O . ILE A 1 124 ? 43.142 -19.779 14.161 1.00 51.91 124 ILE A O 1
ATOM 933 N N . LYS A 1 125 ? 41.633 -21.408 13.777 1.00 53.12 125 LYS A N 1
ATOM 934 C CA . LYS A 1 125 ? 42.340 -22.480 14.494 1.00 53.12 125 LYS A CA 1
ATOM 935 C C . LYS A 1 125 ? 42.176 -23.802 13.733 1.00 53.12 125 LYS A C 1
ATOM 937 O O . LYS A 1 125 ? 41.088 -24.119 13.263 1.00 53.12 125 LYS A O 1
ATOM 942 N N . SER A 1 126 ? 43.298 -24.490 13.537 1.00 60.12 126 SER A N 1
ATOM 943 C CA . SER A 1 126 ? 43.511 -25.538 12.522 1.00 60.12 126 SER A CA 1
ATOM 944 C C . SER A 1 126 ? 43.057 -26.959 12.952 1.00 60.12 126 SER A C 1
ATOM 946 O O . SER A 1 126 ? 42.731 -27.146 14.124 1.00 60.12 126 SER A O 1
ATOM 948 N N . PRO A 1 127 ? 43.006 -27.955 12.032 1.00 73.69 127 PRO A N 1
ATOM 949 C CA . PRO A 1 127 ? 42.129 -29.129 12.158 1.00 73.69 127 PRO A CA 1
ATOM 950 C C . PRO A 1 127 ? 42.811 -30.461 12.543 1.00 73.69 127 PRO A C 1
ATOM 952 O O . PRO A 1 127 ? 43.896 -30.769 12.055 1.00 73.69 127 PRO A O 1
ATOM 955 N N . VAL A 1 128 ? 42.101 -31.281 13.335 1.00 53.25 128 VAL A N 1
ATOM 956 C CA . VAL A 1 128 ? 42.294 -32.723 13.665 1.00 53.25 128 VAL A CA 1
ATOM 957 C C . VAL A 1 128 ? 40.910 -33.219 14.168 1.00 53.25 128 VAL A C 1
ATOM 959 O O . VAL A 1 128 ? 40.283 -32.449 14.889 1.00 53.25 128 VAL A O 1
ATOM 962 N N . ARG A 1 129 ? 40.304 -34.388 13.875 1.00 50.03 129 ARG A N 1
ATOM 963 C CA . ARG A 1 129 ? 40.585 -35.628 13.097 1.00 50.03 129 ARG A CA 1
ATOM 964 C C . ARG A 1 129 ? 39.233 -36.177 12.544 1.00 50.03 129 ARG A C 1
ATOM 966 O O . ARG A 1 129 ? 38.209 -35.811 13.118 1.00 50.03 129 ARG A O 1
ATOM 973 N N . PRO A 1 130 ? 39.182 -37.075 11.536 1.00 70.38 130 PRO A N 1
ATOM 974 C CA . PRO A 1 130 ? 38.020 -37.952 11.321 1.00 70.38 130 PRO A CA 1
ATOM 975 C C . PRO A 1 130 ? 38.049 -39.205 12.230 1.00 70.38 130 PRO A C 1
ATOM 977 O O . PRO A 1 130 ? 39.026 -39.428 12.945 1.00 70.38 130 PRO A O 1
ATOM 980 N N . ASP A 1 131 ? 36.986 -40.013 12.123 1.00 62.72 131 ASP A N 1
ATOM 981 C CA . ASP A 1 131 ? 36.790 -41.380 12.649 1.00 62.72 131 ASP A CA 1
ATOM 982 C C . ASP A 1 131 ? 36.306 -41.539 14.108 1.00 62.72 131 ASP A C 1
ATOM 984 O O . ASP A 1 131 ? 37.080 -41.746 15.042 1.00 62.72 131 ASP A O 1
ATOM 988 N N . SER A 1 132 ? 34.977 -41.575 14.285 1.00 55.50 132 SER A N 1
ATOM 989 C CA . SER A 1 132 ? 34.292 -42.457 15.253 1.00 55.50 132 SER A CA 1
ATOM 990 C C . SER A 1 132 ? 32.818 -42.663 14.856 1.00 55.50 132 SER A C 1
ATOM 992 O O . SER A 1 132 ? 32.135 -41.673 14.588 1.00 55.50 132 SER A O 1
ATOM 994 N N . PRO A 1 133 ? 32.315 -43.911 14.772 1.00 65.38 133 PRO A N 1
ATOM 995 C CA . PRO A 1 133 ? 30.952 -44.199 14.329 1.00 65.38 133 PRO A CA 1
ATOM 996 C C . PRO A 1 133 ? 29.935 -44.316 15.479 1.00 65.38 133 PRO A C 1
ATOM 998 O O . PRO A 1 133 ? 30.265 -44.764 16.571 1.00 65.38 133 PRO A O 1
ATOM 1001 N N . ALA A 1 134 ? 28.678 -44.009 15.147 1.00 58.06 134 ALA A N 1
ATOM 1002 C CA . ALA A 1 134 ? 27.447 -44.558 15.726 1.00 58.06 134 ALA A CA 1
ATOM 1003 C C . ALA A 1 134 ? 27.323 -44.660 17.265 1.00 58.06 134 ALA A C 1
ATOM 1005 O O . ALA A 1 134 ? 27.554 -45.712 17.857 1.00 58.06 134 ALA A O 1
ATOM 1006 N N . VAL A 1 135 ? 26.735 -43.624 17.869 1.00 59.16 135 VAL A N 1
ATOM 1007 C CA . VAL A 1 135 ? 25.782 -43.793 18.978 1.00 59.16 135 VAL A CA 1
ATOM 1008 C C . VAL A 1 135 ? 24.507 -43.054 18.585 1.00 59.16 135 VAL A C 1
ATOM 1010 O O . VAL A 1 135 ? 24.565 -41.885 18.210 1.00 59.16 135 VAL A O 1
ATOM 1013 N N . ALA A 1 136 ? 23.376 -43.756 18.611 1.00 57.03 136 ALA A N 1
ATOM 1014 C CA . ALA A 1 136 ? 22.068 -43.133 18.484 1.00 57.03 136 ALA A CA 1
ATOM 1015 C C . ALA A 1 136 ? 21.647 -42.618 19.863 1.00 57.03 136 ALA A C 1
ATOM 1017 O O . ALA A 1 136 ? 21.572 -43.403 20.809 1.00 57.03 136 ALA A O 1
ATOM 1018 N N . THR A 1 137 ? 21.353 -41.325 19.952 1.00 53.94 137 THR A N 1
ATOM 1019 C CA . THR A 1 137 ? 20.639 -40.741 21.086 1.00 53.94 137 THR A CA 1
ATOM 1020 C C . THR A 1 137 ? 19.415 -40.040 20.522 1.00 53.94 137 THR A C 1
ATOM 1022 O O . THR A 1 137 ? 19.533 -39.059 19.788 1.00 53.94 137 THR A O 1
ATOM 1025 N N . GLU A 1 138 ? 18.247 -40.598 20.814 1.00 61.50 138 GLU A N 1
ATOM 1026 C CA . GLU A 1 138 ? 16.975 -39.903 20.669 1.00 61.50 138 GLU A CA 1
ATOM 1027 C C . GLU A 1 138 ? 16.887 -38.937 21.857 1.00 61.50 138 GLU A C 1
ATOM 1029 O O . GLU A 1 138 ? 16.726 -39.380 22.991 1.00 61.50 138 GLU A O 1
ATOM 1034 N N . GLU A 1 139 ? 17.069 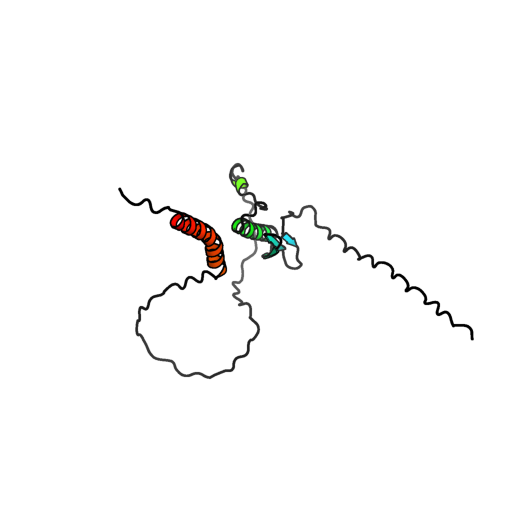-37.638 21.619 1.00 54.88 139 GLU A N 1
ATOM 1035 C CA . GLU A 1 139 ? 16.806 -36.595 22.618 1.00 54.88 139 GLU A CA 1
ATOM 1036 C C . GLU A 1 139 ? 15.852 -35.557 22.028 1.00 54.88 139 GLU A C 1
ATOM 1038 O O . GLU A 1 139 ? 15.960 -35.178 20.858 1.00 54.88 139 GLU A O 1
ATOM 1043 N N . ASP A 1 140 ? 14.879 -35.161 22.847 1.00 51.38 140 ASP A N 1
ATOM 1044 C CA . ASP A 1 140 ? 13.691 -34.423 22.443 1.00 51.38 140 ASP A CA 1
ATOM 1045 C C . ASP A 1 140 ? 13.997 -33.104 21.725 1.00 51.38 140 ASP A C 1
ATOM 1047 O O . ASP A 1 140 ? 14.598 -32.175 22.270 1.00 51.38 140 ASP A O 1
ATOM 1051 N N . THR A 1 141 ? 13.457 -32.972 20.513 1.00 54.94 141 THR A N 1
ATOM 1052 C CA . THR A 1 141 ? 13.207 -31.663 19.911 1.00 54.94 141 THR A CA 1
ATOM 1053 C C . THR A 1 141 ? 12.059 -30.980 20.649 1.00 54.94 141 THR A C 1
ATOM 1055 O O . THR A 1 141 ? 10.918 -30.993 20.184 1.00 54.94 141 THR A O 1
ATOM 1058 N N . GLU A 1 142 ? 12.363 -30.335 21.775 1.00 54.72 142 GLU A N 1
ATOM 1059 C CA . GLU A 1 142 ? 11.541 -29.218 22.233 1.00 54.72 142 GLU A CA 1
ATOM 1060 C C . GLU A 1 142 ? 11.620 -28.121 21.163 1.00 54.72 142 GLU A C 1
ATOM 1062 O O . GLU A 1 142 ? 12.633 -27.433 21.015 1.00 54.72 142 GLU A O 1
ATOM 1067 N N . GLU A 1 143 ? 10.556 -27.979 20.365 1.00 56.88 143 GLU A N 1
ATOM 1068 C CA . GLU A 1 143 ? 10.416 -26.840 19.463 1.00 56.88 143 GLU A CA 1
ATOM 1069 C C . GLU A 1 143 ? 10.340 -25.563 20.305 1.00 56.88 143 GLU A C 1
ATOM 1071 O O . GLU A 1 143 ? 9.277 -25.185 20.800 1.00 56.88 143 GLU A O 1
ATOM 1076 N N . GLU A 1 144 ? 11.477 -24.880 20.463 1.00 54.47 144 GLU A N 1
ATOM 1077 C CA . GLU A 1 144 ? 11.533 -23.544 21.046 1.00 54.47 144 GLU A CA 1
ATOM 1078 C C . GLU A 1 144 ? 10.750 -22.593 20.131 1.00 54.47 144 GLU A C 1
ATOM 1080 O O . GLU A 1 144 ? 11.275 -22.014 19.174 1.00 54.47 144 GLU A O 1
ATOM 1085 N N . ILE A 1 145 ? 9.449 -22.458 20.410 1.00 54.47 145 ILE A N 1
ATOM 1086 C CA . ILE A 1 145 ? 8.547 -21.575 19.680 1.00 54.47 145 ILE A CA 1
ATOM 1087 C C . ILE A 1 145 ? 9.027 -20.146 19.925 1.00 54.47 145 ILE A C 1
ATOM 1089 O O . ILE A 1 145 ? 8.615 -19.484 20.880 1.00 54.47 145 ILE A O 1
ATOM 1093 N N . SER A 1 146 ? 9.888 -19.656 19.030 1.00 48.25 146 SER A N 1
ATOM 1094 C CA . SER A 1 146 ? 10.442 -18.301 19.026 1.00 48.25 146 SER A CA 1
ATOM 1095 C C . SER A 1 146 ? 9.374 -17.277 18.607 1.00 48.25 146 SER A C 1
ATOM 1097 O O . SER A 1 146 ? 9.510 -16.496 17.662 1.00 48.25 146 SER A O 1
ATOM 1099 N N . ALA A 1 147 ? 8.254 -17.290 19.330 1.00 52.56 147 ALA A N 1
ATOM 1100 C CA . ALA A 1 147 ? 7.204 -16.297 19.303 1.00 52.56 147 ALA A CA 1
ATOM 1101 C C . ALA A 1 147 ? 7.781 -15.004 19.886 1.00 52.56 147 ALA A C 1
ATOM 1103 O O . ALA A 1 147 ? 7.677 -14.727 21.083 1.00 52.56 147 ALA A O 1
ATOM 1104 N N . GLY A 1 148 ? 8.433 -14.225 19.018 1.00 54.31 148 GLY A N 1
ATOM 1105 C CA . GLY A 1 148 ? 9.165 -13.027 19.409 1.00 54.31 148 GLY A CA 1
ATOM 1106 C C . GLY A 1 148 ? 8.344 -12.129 20.348 1.00 54.31 148 GLY A C 1
ATOM 1107 O O . GLY A 1 148 ? 7.130 -11.977 20.152 1.00 54.31 148 GLY A O 1
ATOM 1108 N N . PRO A 1 149 ? 8.980 -11.473 21.340 1.00 58.44 149 PRO A N 1
ATOM 1109 C CA . PRO A 1 149 ? 8.327 -10.907 22.531 1.00 58.44 149 PRO A CA 1
ATOM 1110 C C . PRO A 1 149 ? 7.343 -9.747 22.273 1.00 58.44 149 PRO A C 1
ATOM 1112 O O . PRO A 1 149 ? 6.875 -9.105 23.210 1.00 58.44 149 PRO A O 1
ATOM 1115 N N . SER A 1 150 ? 7.018 -9.451 21.014 1.00 63.41 150 SER A N 1
ATOM 1116 C CA . SER A 1 150 ? 6.026 -8.462 20.598 1.00 63.41 150 SER A CA 1
ATOM 1117 C C . SER A 1 150 ? 4.575 -8.955 20.689 1.00 63.41 150 SER A C 1
ATOM 1119 O O . SER A 1 150 ? 3.690 -8.128 20.903 1.00 63.41 150 SER A O 1
ATOM 1121 N N . LEU A 1 151 ? 4.305 -10.262 20.548 1.00 68.88 151 LEU A N 1
ATOM 1122 C CA . LEU A 1 151 ? 2.940 -10.808 20.637 1.00 68.88 151 LEU A CA 1
ATOM 1123 C C . LEU A 1 151 ? 2.503 -11.015 22.089 1.00 68.88 151 LEU A C 1
ATOM 1125 O O . LEU A 1 151 ? 1.454 -10.506 22.480 1.00 68.88 151 LEU A O 1
ATOM 1129 N N . LEU A 1 152 ? 3.343 -11.650 22.912 1.00 76.38 152 LEU A N 1
ATOM 1130 C CA . LEU A 1 152 ? 3.052 -11.869 24.332 1.00 76.38 152 LEU A CA 1
ATOM 1131 C C . LEU A 1 152 ? 2.820 -10.543 25.080 1.00 76.38 152 LEU A C 1
ATOM 1133 O O . LEU A 1 152 ? 1.862 -10.419 25.837 1.00 76.38 152 LEU A O 1
ATOM 1137 N N . LYS A 1 153 ? 3.619 -9.502 24.793 1.00 77.12 153 LYS A N 1
ATOM 1138 C CA . LYS A 1 153 ? 3.421 -8.157 25.366 1.00 77.12 153 LYS A CA 1
ATOM 1139 C C . LYS A 1 153 ? 2.083 -7.527 24.968 1.00 77.12 153 LYS A C 1
ATOM 1141 O O . LYS A 1 153 ? 1.446 -6.917 25.820 1.00 77.12 153 LYS A O 1
ATOM 1146 N N . LYS A 1 154 ? 1.630 -7.691 23.717 1.00 81.31 154 LYS A N 1
ATOM 1147 C CA . LYS A 1 154 ? 0.305 -7.215 23.270 1.00 81.31 154 LYS A CA 1
ATOM 1148 C C . LYS A 1 154 ? -0.823 -7.969 23.975 1.00 81.31 154 LYS A C 1
ATOM 1150 O O . LYS A 1 154 ? -1.767 -7.335 24.430 1.00 81.31 154 LYS A O 1
ATOM 1155 N N . LEU A 1 155 ? -0.702 -9.291 24.104 1.00 86.19 155 LEU A N 1
ATOM 1156 C CA . LEU A 1 155 ? -1.694 -10.130 24.780 1.00 86.19 155 LEU A CA 1
ATOM 1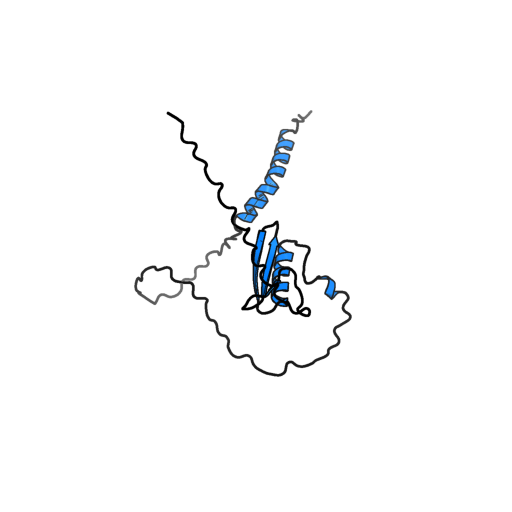157 C C . LEU A 1 155 ? -1.831 -9.760 26.266 1.00 86.19 155 LEU A C 1
ATOM 1159 O O . LEU A 1 155 ? -2.945 -9.564 26.745 1.00 86.19 155 LEU A O 1
ATOM 1163 N N . ILE A 1 156 ? -0.708 -9.563 26.967 1.00 86.38 156 ILE A N 1
ATOM 1164 C CA . ILE A 1 156 ? -0.688 -9.079 28.358 1.00 86.38 156 ILE A CA 1
ATOM 1165 C C . ILE A 1 156 ? -1.366 -7.705 28.469 1.00 86.38 156 ILE A C 1
ATOM 1167 O O . ILE A 1 156 ? -2.188 -7.505 29.360 1.00 86.38 156 ILE A O 1
ATOM 1171 N N . TRP A 1 157 ? -1.087 -6.774 27.549 1.00 90.69 157 TRP A N 1
ATOM 1172 C CA . TRP A 1 157 ? -1.695 -5.434 27.558 1.00 90.69 157 TRP A CA 1
ATOM 1173 C C . TRP A 1 157 ? -3.221 -5.454 27.364 1.00 90.69 157 TRP A C 1
ATOM 1175 O O . TRP A 1 157 ? -3.917 -4.611 27.920 1.00 90.69 157 TRP A O 1
ATOM 1185 N N . VAL A 1 158 ? -3.745 -6.424 26.604 1.00 91.31 158 VAL A N 1
ATOM 1186 C CA . VAL A 1 158 ? -5.191 -6.609 26.383 1.00 91.31 158 VAL A CA 1
ATOM 1187 C C . VAL A 1 158 ? -5.865 -7.331 27.558 1.00 91.31 158 VAL A C 1
ATOM 1189 O O . VAL A 1 158 ? -6.973 -6.963 27.941 1.00 91.31 158 VAL A O 1
ATOM 1192 N N . LEU A 1 159 ? -5.211 -8.333 28.158 1.00 94.31 159 LEU A N 1
ATOM 1193 C CA . LEU A 1 159 ? -5.786 -9.124 29.255 1.00 94.31 159 LEU A CA 1
ATOM 1194 C C . LEU A 1 159 ? -5.729 -8.422 30.619 1.00 94.31 159 LEU A C 1
ATOM 1196 O O . LEU A 1 159 ? -6.646 -8.595 31.421 1.00 94.31 159 LEU A O 1
ATOM 1200 N N . MET A 1 160 ? -4.699 -7.613 30.888 1.00 94.25 160 MET A N 1
ATOM 1201 C CA . MET A 1 160 ? -4.539 -6.889 32.159 1.00 94.25 160 MET A CA 1
ATOM 1202 C C . MET A 1 160 ? -5.774 -6.081 32.601 1.00 94.25 160 MET A C 1
ATOM 1204 O O . MET A 1 160 ? -6.209 -6.287 33.734 1.00 94.25 160 MET A O 1
ATOM 1208 N N . PRO A 1 161 ? -6.393 -5.205 31.780 1.00 95.94 161 PRO A N 1
ATOM 1209 C CA . PRO A 1 161 ? -7.573 -4.454 32.217 1.00 95.94 161 PRO A CA 1
ATOM 1210 C C . PRO A 1 161 ? -8.770 -5.362 32.538 1.00 95.94 161 PRO A C 1
ATOM 1212 O O . PRO A 1 161 ? -9.475 -5.110 33.512 1.00 95.94 161 PRO A O 1
ATOM 1215 N N . VAL A 1 162 ? -8.975 -6.447 31.781 1.00 95.12 162 VAL A N 1
ATOM 1216 C CA . VAL A 1 162 ? -10.056 -7.417 32.041 1.00 95.12 162 VAL A CA 1
ATOM 1217 C C . VAL A 1 162 ? -9.819 -8.149 33.364 1.00 95.12 162 VAL A C 1
ATOM 1219 O O . VAL A 1 162 ? -10.739 -8.279 34.170 1.00 95.12 162 VAL A O 1
ATOM 1222 N N . LEU A 1 163 ? -8.576 -8.563 33.629 1.00 96.38 163 LEU A N 1
ATOM 1223 C CA . LEU A 1 163 ? -8.191 -9.208 34.884 1.00 96.38 163 LEU A CA 1
ATOM 1224 C C . LEU A 1 163 ? -8.363 -8.267 36.089 1.00 96.38 163 LEU A C 1
ATOM 1226 O O . LEU A 1 163 ? -8.893 -8.685 37.113 1.00 96.38 163 LEU A O 1
ATOM 1230 N N . ILE A 1 164 ? -7.988 -6.989 35.959 1.00 95.88 164 ILE A N 1
ATOM 1231 C CA . ILE A 1 164 ? -8.182 -5.965 37.002 1.00 95.88 164 ILE A CA 1
ATOM 1232 C C . ILE A 1 164 ? -9.673 -5.760 37.305 1.00 95.88 164 ILE A C 1
ATOM 1234 O O . ILE A 1 164 ? -10.046 -5.643 38.475 1.00 95.88 164 ILE A O 1
ATOM 1238 N N . ILE A 1 165 ? -10.534 -5.750 36.282 1.00 95.12 165 ILE A N 1
ATOM 1239 C CA . ILE A 1 165 ? -11.993 -5.664 36.451 1.00 95.12 165 ILE A CA 1
ATOM 1240 C C . ILE A 1 165 ? -12.528 -6.913 37.162 1.00 95.12 165 ILE A C 1
ATOM 1242 O O . ILE A 1 165 ? -13.300 -6.767 38.108 1.00 95.12 165 ILE A O 1
ATOM 1246 N N . LEU A 1 166 ? -12.092 -8.122 36.781 1.00 95.94 166 LEU A N 1
ATOM 1247 C CA . LEU A 1 166 ? -12.488 -9.360 37.466 1.00 95.94 166 LEU A CA 1
ATOM 1248 C C . LEU A 1 166 ? -12.059 -9.370 38.938 1.00 95.94 166 LEU A C 1
ATOM 1250 O O . LEU A 1 166 ? -12.877 -9.659 39.805 1.00 95.94 166 LEU A O 1
ATOM 1254 N N . ILE A 1 167 ? -10.804 -9.022 39.235 1.00 95.56 167 ILE A N 1
ATOM 1255 C CA . ILE A 1 167 ? -10.293 -8.959 40.612 1.00 95.56 167 ILE A CA 1
ATOM 1256 C C . ILE A 1 167 ? -11.093 -7.931 41.418 1.00 95.56 167 ILE A C 1
ATOM 1258 O O . ILE A 1 167 ? -11.538 -8.224 42.523 1.00 95.56 167 ILE A O 1
ATOM 1262 N N . SER A 1 168 ? -11.354 -6.756 40.840 1.00 94.12 168 SER A N 1
ATOM 1263 C CA . SER A 1 168 ? -12.157 -5.704 41.474 1.00 94.12 168 SER A CA 1
ATOM 1264 C C . SER A 1 168 ? -13.612 -6.133 41.701 1.00 94.12 168 SER A C 1
ATOM 1266 O O . SER A 1 168 ? -14.205 -5.759 42.708 1.00 94.12 168 SER A O 1
ATOM 1268 N N . TYR A 1 169 ? -14.188 -6.932 40.799 1.00 95.50 169 TYR A N 1
ATOM 1269 C CA . TYR A 1 169 ? -15.519 -7.520 40.953 1.00 95.50 169 TYR A CA 1
ATOM 1270 C C . TYR A 1 169 ? -15.553 -8.556 42.084 1.00 95.50 169 TYR A C 1
ATOM 1272 O O . TYR A 1 169 ? -16.426 -8.478 42.945 1.00 95.50 169 TYR A O 1
ATOM 1280 N N . TYR A 1 170 ? -14.579 -9.471 42.140 1.00 93.06 170 TYR A N 1
ATOM 1281 C CA . TYR A 1 170 ? -14.466 -10.472 43.206 1.00 93.06 170 TYR A CA 1
ATOM 1282 C C . TYR A 1 170 ? -14.207 -9.847 44.582 1.00 93.06 170 TYR A C 1
ATOM 1284 O O . TYR A 1 170 ? -14.857 -10.229 45.549 1.00 93.06 170 TYR A O 1
ATOM 1292 N N . LEU A 1 171 ? -13.331 -8.841 44.676 1.00 91.69 171 LEU A N 1
ATOM 1293 C CA . LEU A 1 171 ? -13.079 -8.097 45.919 1.00 91.69 171 LEU A CA 1
ATOM 1294 C C . LEU A 1 171 ? -14.266 -7.224 46.357 1.00 91.69 171 LEU A C 1
ATOM 1296 O O . LEU A 1 171 ? -14.320 -6.802 47.510 1.00 91.69 171 LEU A O 1
ATOM 1300 N N . ARG A 1 172 ? -15.206 -6.934 45.448 1.00 90.31 172 ARG A N 1
ATOM 1301 C CA . ARG A 1 172 ? -16.419 -6.151 45.723 1.00 90.31 172 ARG A CA 1
ATOM 1302 C C . ARG A 1 172 ? -17.673 -7.009 45.899 1.00 90.31 172 ARG A C 1
ATOM 1304 O O . ARG A 1 172 ? -18.737 -6.452 46.158 1.00 90.31 172 ARG A O 1
ATOM 1311 N N . GLN A 1 173 ? -17.566 -8.336 45.820 1.00 84.62 173 GLN A N 1
ATOM 1312 C CA . GLN A 1 173 ? -18.600 -9.217 46.357 1.00 84.62 173 GLN A CA 1
ATOM 1313 C C . GLN A 1 173 ? -18.718 -8.910 47.859 1.00 84.62 173 GLN A C 1
ATOM 1315 O O . GLN A 1 173 ? -17.752 -9.151 48.589 1.00 84.62 173 GLN A O 1
ATOM 1320 N N . PRO A 1 174 ? -19.844 -8.362 48.359 1.00 78.19 174 PRO A N 1
ATOM 1321 C CA . PRO A 1 174 ? -20.063 -8.377 49.794 1.00 78.19 174 PRO A CA 1
ATOM 1322 C C . PRO A 1 174 ? -20.055 -9.845 50.216 1.00 78.19 174 PRO A C 1
ATOM 1324 O O . PRO A 1 174 ? -20.609 -10.689 49.510 1.00 78.19 174 PRO A O 1
ATOM 1327 N N . ALA A 1 175 ? -19.431 -10.163 51.349 1.00 70.31 175 ALA A N 1
ATOM 1328 C CA . ALA A 1 175 ? -19.565 -11.492 51.921 1.00 70.31 175 ALA A CA 1
ATOM 1329 C C . ALA A 1 175 ? -21.048 -11.698 52.258 1.00 70.31 175 ALA A C 1
ATOM 1331 O O . ALA A 1 175 ? -21.521 -11.226 53.292 1.00 70.31 175 ALA A O 1
ATOM 1332 N N . VAL A 1 176 ? -21.782 -12.358 51.357 1.00 69.56 176 VAL A N 1
ATOM 1333 C CA . VAL A 1 176 ? -23.151 -12.820 51.585 1.00 69.56 176 VAL A CA 1
ATOM 1334 C C . VAL A 1 176 ? -23.027 -13.960 52.584 1.00 69.56 176 VAL A C 1
ATOM 1336 O O . VAL A 1 176 ? -22.935 -15.129 52.213 1.00 69.56 176 VAL A O 1
ATOM 1339 N N . GLN A 1 177 ? -22.875 -13.591 53.856 1.00 57.19 177 GLN A N 1
ATOM 1340 C CA . GLN A 1 177 ? -22.747 -14.555 54.931 1.00 57.19 177 GLN A CA 1
ATOM 1341 C C . GLN A 1 177 ? -24.027 -15.377 54.985 1.00 57.19 177 GLN A C 1
ATOM 1343 O O . GLN A 1 177 ? -25.132 -14.835 54.906 1.00 57.19 177 GLN A O 1
ATOM 1348 N N . ALA A 1 178 ? -23.840 -16.691 55.050 1.00 64.81 178 ALA A N 1
ATOM 1349 C CA . ALA A 1 178 ? -24.929 -17.641 55.091 1.00 64.81 178 ALA A CA 1
ATOM 1350 C C . ALA A 1 178 ? -25.815 -17.396 56.322 1.00 64.81 178 ALA A C 1
ATOM 1352 O O . ALA A 1 178 ? -25.313 -17.130 57.417 1.00 64.81 178 ALA A O 1
ATOM 1353 N N . LEU A 1 179 ? -27.123 -17.504 56.087 1.00 61.44 179 LEU A N 1
ATOM 1354 C CA . LEU A 1 179 ? -28.141 -17.791 57.097 1.00 61.44 179 LEU A CA 1
ATOM 1355 C C . LEU A 1 179 ? -28.107 -19.284 57.455 1.00 61.44 179 LEU A C 1
ATOM 1357 O O . LEU A 1 179 ? -27.814 -20.082 56.534 1.00 61.44 179 LEU A O 1
#

InterPro domains:
  IPR001471 AP2/ERF domain [SM00380] (33-91)
  IPR016177 DNA-binding domain superfamily [SSF54171] (33-86)

Organism: NCBI:txid1411642

Sequence (179 aa):
MPASSYDSPAPARTPARTSARTPARQIDPESPHFIGVRPLKSGFKAEITIKGEKRDCGVHATAEDAARARDAEAMKEGVKRLNFPLEAFEESPAPTKKTKTPAKTPSKTPTKTPVKSPAAKTPIKSPVRPDSPAVATEEDTEEEISAGPSLLKKLIWVLMPVLIILISYYLRQPAVQAL

Radius of gyration: 33.13 Å; chains: 1; bounding box: 72×109×86 Å